Protein AF-A0A1I7FLK9-F1 (afdb_monomer_lite)

Radius of gyration: 22.15 Å; chains: 1; bounding box: 63×25×62 Å

Secondary structure (DSSP, 8-state):
---------PPP---------PPEEEEEESS-B---SPPPTTS-TTS---BPTT-EEEEEHHHHHHHHHTTSEEE--TT--

pLDDT: mean 75.59, std 15.98, range [40.31, 93.31]

Sequence (81 aa):
MAENPNPNPAPKPTDKPAAVPAATVLVVMERDYWPKGPRPADLPEDQEYRVRAGESAELGVDEAMDVVEAGIGRRDRAKVA

Structure (mmCIF, N/CA/C/O backbone):
data_AF-A0A1I7FLK9-F1
#
_entry.id   AF-A0A1I7FLK9-F1
#
loop_
_atom_site.group_PDB
_atom_site.id
_atom_site.type_symbol
_atom_site.label_atom_id
_atom_site.label_alt_id
_atom_site.label_comp_id
_atom_site.label_asym_id
_atom_site.label_entity_id
_atom_site.label_seq_id
_atom_site.pdbx_PDB_ins_code
_atom_site.Cartn_x
_atom_site.Cartn_y
_atom_site.Cartn_z
_atom_site.occupancy
_atom_site.B_iso_or_equiv
_atom_site.auth_seq_id
_atom_site.auth_comp_id
_atom_site.auth_asym_id
_atom_site.auth_atom_id
_atom_site.pdbx_PDB_model_num
ATOM 1 N N . MET A 1 1 ? 51.828 4.113 -45.422 1.00 45.62 1 MET A N 1
ATOM 2 C CA . MET A 1 1 ? 50.977 3.215 -44.616 1.00 45.62 1 MET A CA 1
ATOM 3 C C . MET A 1 1 ? 50.853 3.885 -43.260 1.00 45.62 1 MET A C 1
ATOM 5 O O . MET A 1 1 ? 51.878 4.075 -42.623 1.00 45.62 1 MET A O 1
ATOM 9 N N . ALA A 1 2 ? 49.678 4.410 -42.917 1.00 51.28 2 ALA A N 1
ATOM 10 C CA . ALA A 1 2 ? 49.458 5.162 -41.684 1.00 51.28 2 ALA A CA 1
ATOM 11 C C . ALA A 1 2 ? 48.500 4.358 -40.806 1.00 51.28 2 ALA A C 1
ATOM 13 O O . ALA A 1 2 ? 47.321 4.257 -41.132 1.00 51.28 2 ALA A O 1
ATOM 14 N N . GLU A 1 3 ? 49.008 3.778 -39.725 1.00 53.84 3 GLU A N 1
ATOM 15 C CA . GLU A 1 3 ? 48.175 3.212 -38.668 1.00 53.84 3 GLU A CA 1
ATOM 16 C C . GLU A 1 3 ? 48.300 4.122 -37.451 1.00 53.84 3 GLU A C 1
ATOM 18 O O . GLU A 1 3 ? 49.364 4.281 -36.859 1.00 53.84 3 GLU A O 1
ATOM 23 N N . ASN A 1 4 ? 47.199 4.803 -37.157 1.00 52.50 4 ASN A N 1
ATOM 24 C CA . ASN A 1 4 ? 47.034 5.690 -36.021 1.00 52.50 4 ASN A CA 1
ATOM 25 C C . ASN A 1 4 ? 46.501 4.832 -34.857 1.00 52.50 4 ASN A C 1
ATOM 27 O O . ASN A 1 4 ? 45.378 4.331 -34.974 1.00 52.50 4 ASN A O 1
ATOM 31 N N . PRO A 1 5 ? 47.248 4.593 -33.763 1.00 59.25 5 PRO A N 1
ATOM 32 C CA . PRO A 1 5 ? 46.721 3.822 -32.650 1.00 59.25 5 PRO A CA 1
ATOM 33 C C . PRO A 1 5 ? 45.817 4.743 -31.829 1.00 59.25 5 PRO A C 1
ATOM 35 O O . PRO A 1 5 ? 46.297 5.633 -31.136 1.00 59.25 5 PRO A O 1
ATOM 38 N N . ASN A 1 6 ? 44.503 4.556 -31.914 1.00 58.03 6 ASN A N 1
ATOM 39 C CA . ASN A 1 6 ? 43.567 5.181 -30.983 1.00 58.03 6 ASN A CA 1
ATOM 40 C C . ASN A 1 6 ? 43.351 4.223 -29.796 1.00 58.03 6 ASN A C 1
ATOM 42 O O . ASN A 1 6 ? 42.666 3.213 -29.976 1.00 58.03 6 ASN A O 1
ATOM 46 N N . PRO A 1 7 ? 43.906 4.469 -28.594 1.00 64.81 7 PRO A N 1
ATOM 47 C CA . PRO A 1 7 ? 43.629 3.645 -27.433 1.00 64.81 7 PRO A CA 1
ATOM 48 C C . PRO A 1 7 ? 42.393 4.210 -26.738 1.00 64.81 7 PRO A C 1
ATOM 50 O O . PRO A 1 7 ? 42.505 4.912 -25.739 1.00 64.81 7 PRO A O 1
ATOM 53 N N . ASN A 1 8 ? 41.203 3.916 -27.255 1.00 57.31 8 ASN A N 1
ATOM 54 C CA . ASN A 1 8 ? 39.999 4.112 -26.458 1.00 57.31 8 ASN A CA 1
ATOM 55 C C . ASN A 1 8 ? 39.471 2.735 -26.048 1.00 57.31 8 ASN A C 1
ATOM 57 O O . ASN A 1 8 ? 38.752 2.108 -26.830 1.00 57.31 8 ASN A O 1
ATOM 61 N N . PRO A 1 9 ? 39.845 2.202 -24.867 1.00 61.75 9 PRO A N 1
ATOM 62 C CA . PRO A 1 9 ? 39.138 1.056 -24.329 1.00 61.75 9 PRO A CA 1
ATOM 63 C C . PRO A 1 9 ? 37.718 1.527 -24.018 1.00 61.75 9 PRO A C 1
ATOM 65 O O . PRO A 1 9 ? 37.497 2.300 -23.087 1.00 61.75 9 PRO A O 1
ATOM 68 N N . ALA A 1 10 ? 36.756 1.096 -24.834 1.00 61.84 10 ALA A N 1
ATOM 69 C CA . ALA A 1 10 ? 35.349 1.296 -24.537 1.00 61.84 10 ALA A CA 1
ATOM 70 C C . ALA A 1 10 ? 35.085 0.788 -23.106 1.00 61.84 10 ALA A C 1
ATOM 72 O O . ALA A 1 10 ? 35.459 -0.354 -22.801 1.00 61.84 10 ALA A O 1
ATOM 73 N N . PRO A 1 11 ? 34.483 1.592 -22.212 1.00 59.16 11 PRO A N 1
ATOM 74 C CA . PRO A 1 11 ? 34.049 1.072 -20.930 1.00 59.16 11 PRO A CA 1
ATOM 75 C C . PRO A 1 11 ? 33.039 -0.037 -21.224 1.00 59.16 11 PRO A C 1
ATOM 77 O O . PRO A 1 11 ? 32.020 0.197 -21.872 1.00 59.16 11 PRO A O 1
ATOM 80 N N . LYS A 1 12 ? 33.349 -1.268 -20.804 1.00 58.88 1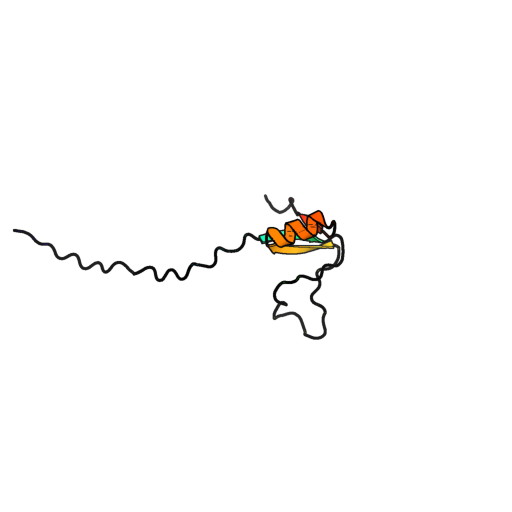2 LYS A N 1
ATOM 81 C CA . LYS A 1 12 ? 32.376 -2.362 -20.828 1.00 58.88 12 LYS A CA 1
ATOM 82 C C . LYS A 1 12 ? 31.180 -1.896 -19.996 1.00 58.88 12 LYS A C 1
ATOM 84 O O . LYS A 1 12 ? 31.385 -1.606 -18.814 1.00 58.88 12 LYS A O 1
ATOM 89 N N . PRO A 1 13 ? 29.961 -1.817 -20.550 1.00 54.25 13 PRO A N 1
ATOM 90 C CA . PRO A 1 13 ? 28.799 -1.648 -19.709 1.00 54.25 13 PRO A CA 1
ATOM 91 C C . PRO A 1 13 ? 28.639 -2.968 -18.959 1.00 54.25 13 PRO A C 1
ATOM 93 O O . PRO A 1 13 ? 28.187 -3.970 -19.512 1.00 54.25 13 PRO A O 1
ATOM 96 N N . THR A 1 14 ? 29.064 -3.000 -17.699 1.00 59.16 14 THR A N 1
ATOM 97 C CA . THR A 1 14 ? 28.595 -4.010 -16.751 1.00 59.16 14 THR A CA 1
ATOM 98 C C . THR A 1 14 ? 27.150 -3.655 -16.419 1.00 59.16 14 THR A C 1
ATOM 100 O O . THR A 1 14 ? 26.839 -3.224 -15.312 1.00 59.16 14 THR A O 1
ATOM 103 N N . ASP A 1 15 ? 26.269 -3.785 -17.407 1.00 49.56 15 ASP A N 1
ATOM 104 C CA . ASP A 1 15 ? 24.834 -3.680 -17.213 1.00 49.56 15 ASP A CA 1
ATOM 105 C C . ASP A 1 15 ? 24.389 -5.026 -16.635 1.00 49.56 15 ASP A C 1
ATOM 107 O O . ASP A 1 15 ? 23.892 -5.926 -17.309 1.00 49.56 15 ASP A O 1
ATOM 111 N N . LYS A 1 16 ? 24.637 -5.200 -15.330 1.00 50.44 16 LYS A N 1
ATOM 112 C CA . LYS A 1 16 ? 23.645 -5.902 -14.514 1.00 50.44 16 LYS A CA 1
ATOM 113 C C . LYS A 1 16 ? 22.340 -5.207 -14.887 1.00 50.44 16 LYS A C 1
ATOM 115 O O . LYS A 1 16 ? 22.357 -3.986 -14.737 1.00 50.44 16 LYS A O 1
ATOM 120 N N . PRO A 1 17 ? 21.296 -5.899 -15.389 1.00 47.19 17 PRO A N 1
ATOM 121 C CA . PRO A 1 17 ? 20.092 -5.211 -15.820 1.00 47.19 17 PRO A CA 1
ATOM 122 C C . PRO A 1 17 ? 19.702 -4.297 -14.672 1.00 47.19 17 PRO A C 1
ATOM 124 O O . PRO A 1 17 ? 19.443 -4.785 -13.564 1.00 47.19 17 PRO A O 1
ATOM 127 N N . ALA A 1 18 ? 19.817 -2.983 -14.892 1.00 47.78 18 ALA A N 1
ATOM 128 C CA . ALA A 1 18 ? 19.298 -2.009 -13.958 1.00 47.78 18 ALA A CA 1
ATOM 129 C C . ALA A 1 18 ? 17.850 -2.439 -13.813 1.00 47.78 18 ALA A C 1
ATOM 131 O O . ALA A 1 18 ? 17.136 -2.442 -14.816 1.00 47.78 18 ALA A O 1
ATOM 132 N N . ALA A 1 19 ? 17.489 -2.980 -12.642 1.00 50.12 19 ALA A N 1
ATOM 133 C CA . ALA A 1 19 ? 16.152 -3.485 -12.396 1.00 50.12 19 ALA A CA 1
ATOM 134 C C . ALA A 1 19 ? 15.235 -2.362 -12.847 1.00 50.12 19 ALA A C 1
ATOM 136 O O . ALA A 1 19 ? 15.286 -1.278 -12.262 1.00 50.12 19 ALA A O 1
ATOM 137 N N . VAL A 1 20 ? 14.561 -2.574 -13.983 1.00 51.69 20 VAL A N 1
ATOM 138 C CA . VAL A 1 20 ? 13.739 -1.548 -14.615 1.00 51.69 20 VAL A CA 1
ATOM 139 C C . VAL A 1 20 ? 12.846 -1.087 -13.480 1.00 51.69 20 VAL A C 1
ATOM 141 O O . VAL A 1 20 ? 12.217 -1.968 -12.885 1.00 51.69 20 VAL A O 1
ATOM 144 N N . PRO A 1 21 ? 12.894 0.191 -13.055 1.00 52.59 21 PRO A N 1
ATOM 145 C CA . PRO A 1 21 ? 12.137 0.603 -11.889 1.00 52.59 21 PRO A CA 1
ATOM 146 C C . PRO A 1 21 ? 10.701 0.206 -12.188 1.00 52.59 21 PRO A C 1
ATOM 148 O O . PRO A 1 21 ? 10.133 0.667 -13.181 1.00 52.59 21 PRO A O 1
ATOM 151 N N . ALA A 1 22 ? 10.177 -0.759 -11.427 1.00 62.69 22 ALA A N 1
ATOM 152 C CA . ALA A 1 22 ? 8.813 -1.211 -11.606 1.00 62.69 22 ALA A CA 1
ATOM 153 C C . ALA A 1 22 ? 7.974 0.054 -11.486 1.00 62.69 22 ALA A C 1
ATOM 155 O O . ALA A 1 22 ? 8.071 0.742 -10.471 1.00 62.69 22 ALA A O 1
ATOM 156 N N . ALA A 1 23 ? 7.279 0.435 -12.559 1.00 73.75 23 ALA A N 1
ATOM 157 C CA . ALA A 1 23 ? 6.545 1.686 -12.563 1.00 73.75 23 ALA A CA 1
ATOM 158 C C . ALA A 1 23 ? 5.594 1.665 -11.359 1.00 73.75 23 ALA A C 1
ATOM 160 O O . ALA A 1 23 ? 4.781 0.749 -11.214 1.00 73.75 23 ALA A O 1
ATOM 161 N N . THR A 1 24 ? 5.756 2.617 -10.448 1.00 80.12 24 THR A N 1
ATOM 162 C CA . THR A 1 24 ? 4.862 2.765 -9.308 1.00 80.12 24 THR A CA 1
ATOM 163 C C . THR A 1 24 ? 3.779 3.775 -9.651 1.00 80.12 24 THR A C 1
ATOM 165 O O . THR A 1 24 ? 3.941 4.660 -10.494 1.00 80.12 24 THR A O 1
ATOM 168 N N . VAL A 1 25 ? 2.625 3.610 -9.026 1.00 85.94 25 VAL A N 1
ATOM 169 C CA . VAL A 1 25 ? 1.456 4.469 -9.163 1.00 85.94 25 VAL A CA 1
ATOM 170 C C . VAL A 1 25 ? 0.959 4.817 -7.775 1.00 85.94 25 VAL A C 1
ATOM 172 O O . VAL A 1 25 ? 0.874 3.965 -6.890 1.00 85.94 25 VAL A O 1
ATOM 175 N N . LEU A 1 26 ? 0.610 6.087 -7.604 1.00 88.06 26 LEU A N 1
ATOM 176 C CA . LEU A 1 26 ? 0.038 6.580 -6.367 1.00 88.06 26 LEU A CA 1
ATOM 177 C C . LEU A 1 26 ? -1.440 6.184 -6.288 1.00 88.06 26 LEU A C 1
ATOM 179 O O . LEU A 1 26 ? -2.239 6.488 -7.182 1.00 88.06 26 LEU A O 1
ATOM 183 N N . VAL A 1 27 ? -1.807 5.512 -5.205 1.00 90.19 27 VAL A N 1
ATOM 184 C CA . VAL A 1 27 ? -3.176 5.081 -4.918 1.00 90.19 27 VAL A CA 1
ATOM 185 C C . VAL A 1 27 ? -3.590 5.663 -3.576 1.00 90.19 27 VAL A C 1
ATOM 187 O O . VAL A 1 27 ? -2.881 5.497 -2.588 1.00 90.19 27 VAL A O 1
ATOM 190 N N . VAL A 1 28 ? -4.733 6.347 -3.533 1.00 91.81 28 VAL A N 1
ATOM 191 C CA . VAL A 1 28 ? -5.379 6.755 -2.280 1.00 91.81 28 VAL A CA 1
ATOM 192 C C . VAL A 1 28 ? -6.191 5.580 -1.767 1.00 91.81 28 VAL A C 1
ATOM 194 O O . VAL A 1 28 ? -7.103 5.118 -2.452 1.00 91.81 28 VAL A O 1
ATOM 197 N N . MET A 1 29 ? -5.876 5.103 -0.571 1.00 93.31 29 MET A N 1
ATOM 198 C CA . MET A 1 29 ? -6.622 4.028 0.065 1.00 93.31 29 MET A CA 1
ATOM 199 C C . MET A 1 29 ? -7.976 4.544 0.544 1.00 93.31 29 MET A C 1
ATOM 201 O O . MET A 1 29 ? -8.065 5.583 1.188 1.00 93.31 29 MET A O 1
ATOM 205 N N . GLU A 1 30 ? -9.048 3.823 0.243 1.00 92.31 30 GLU A N 1
ATOM 206 C CA . GLU A 1 30 ? -10.389 4.073 0.787 1.00 92.31 30 GLU A CA 1
ATOM 207 C C . GLU A 1 30 ? -10.660 3.200 2.022 1.00 92.31 30 GLU A C 1
ATOM 209 O O . GLU A 1 30 ? -11.558 3.488 2.813 1.00 92.31 30 GLU A O 1
ATOM 214 N N . ARG A 1 31 ? -9.861 2.145 2.215 1.00 91.00 31 ARG A N 1
ATOM 215 C CA . ARG A 1 31 ? -9.913 1.212 3.346 1.00 91.00 31 ARG A CA 1
ATOM 216 C C . ARG A 1 31 ? -8.502 0.921 3.843 1.00 91.00 31 ARG A C 1
ATOM 218 O O . ARG A 1 31 ? -7.546 1.085 3.096 1.00 91.00 31 ARG A O 1
ATOM 225 N N . ASP A 1 32 ? -8.382 0.454 5.083 1.00 91.19 32 ASP A N 1
ATOM 226 C CA . ASP A 1 32 ? -7.096 -0.022 5.593 1.00 91.19 32 ASP A CA 1
ATOM 227 C C . ASP A 1 32 ? -6.559 -1.142 4.688 1.00 91.19 32 ASP A C 1
ATOM 229 O O . ASP A 1 32 ? -7.257 -2.120 4.398 1.00 91.19 32 ASP A O 1
ATOM 233 N N . TYR A 1 33 ? -5.324 -0.968 4.225 1.00 89.56 33 TYR A N 1
ATOM 234 C CA . TYR A 1 33 ? -4.636 -1.871 3.314 1.00 89.56 33 TYR A CA 1
ATOM 235 C C . TYR A 1 33 ? -3.337 -2.365 3.944 1.00 89.56 33 TYR A C 1
ATOM 237 O O . TYR A 1 33 ? -2.595 -1.583 4.530 1.00 89.56 33 TYR A O 1
ATOM 245 N N . TRP A 1 34 ? -3.045 -3.654 3.791 1.00 89.06 34 TRP A N 1
ATOM 246 C CA . TRP A 1 34 ? -1.804 -4.279 4.249 1.00 89.06 34 TRP A CA 1
ATOM 247 C C . TRP A 1 34 ? -0.942 -4.597 3.030 1.00 89.06 34 TRP A C 1
ATOM 249 O O . TRP A 1 34 ? -1.221 -5.590 2.348 1.00 89.06 34 TRP A O 1
ATOM 259 N N . PRO A 1 35 ? 0.069 -3.763 2.722 1.00 81.81 35 PRO A N 1
ATOM 260 C CA . PRO A 1 35 ? 0.901 -3.985 1.552 1.00 81.81 35 PRO A CA 1
ATOM 261 C C . PRO A 1 35 ? 1.675 -5.292 1.683 1.00 81.81 35 PRO A C 1
ATOM 263 O O . PRO A 1 35 ? 2.153 -5.650 2.762 1.00 81.81 35 PRO A O 1
ATOM 266 N N . LYS A 1 36 ? 1.824 -6.001 0.561 1.00 76.81 36 LYS A N 1
ATOM 267 C CA . LYS A 1 36 ? 2.608 -7.250 0.511 1.00 76.81 36 LYS A CA 1
ATOM 268 C C . LYS A 1 36 ? 4.104 -6.995 0.314 1.00 76.81 36 LYS A C 1
ATOM 270 O O . LYS A 1 36 ? 4.897 -7.935 0.338 1.00 76.81 36 LYS A O 1
ATOM 275 N N . GLY A 1 37 ? 4.468 -5.738 0.074 1.00 73.56 37 GLY A N 1
ATOM 276 C CA . GLY A 1 37 ? 5.837 -5.293 -0.126 1.00 73.56 37 GLY A CA 1
ATOM 277 C C . GLY A 1 37 ? 6.715 -5.401 1.125 1.00 73.56 37 GLY A C 1
ATOM 278 O O . GLY A 1 37 ? 6.249 -5.752 2.214 1.00 73.56 37 GLY A O 1
ATOM 279 N N . PRO A 1 38 ? 8.014 -5.093 0.981 1.00 76.25 38 PRO A N 1
ATOM 280 C CA . PRO A 1 38 ? 8.919 -5.058 2.113 1.00 76.25 38 PRO A CA 1
ATOM 281 C C . PRO A 1 38 ? 8.445 -4.015 3.126 1.00 76.25 38 PRO A C 1
ATOM 283 O O . PRO A 1 38 ? 8.171 -2.865 2.782 1.00 76.25 38 PRO A O 1
ATOM 286 N N . ARG A 1 39 ? 8.386 -4.424 4.394 1.00 79.06 39 ARG A N 1
ATOM 287 C CA . ARG A 1 39 ? 8.134 -3.513 5.507 1.00 79.06 39 ARG A CA 1
ATOM 288 C C . ARG A 1 39 ? 9.184 -2.385 5.497 1.00 79.06 39 ARG A C 1
ATOM 290 O O . ARG A 1 39 ? 10.372 -2.690 5.374 1.00 79.06 39 ARG A O 1
ATOM 297 N N . PRO A 1 40 ? 8.786 -1.111 5.664 1.00 79.50 40 PRO A N 1
ATOM 298 C CA . PRO A 1 40 ? 9.727 -0.003 5.767 1.00 79.50 40 PRO A CA 1
ATOM 299 C C . PRO A 1 40 ? 10.684 -0.209 6.942 1.00 79.50 40 PRO A C 1
ATOM 301 O O . PRO A 1 40 ? 10.244 -0.560 8.037 1.00 79.50 40 PRO A O 1
ATOM 304 N N . ALA A 1 41 ? 11.978 0.036 6.729 1.00 79.94 41 ALA A N 1
ATOM 305 C CA . ALA A 1 41 ? 12.995 -0.111 7.774 1.00 79.94 41 ALA A CA 1
ATOM 306 C C . ALA A 1 41 ? 12.770 0.852 8.955 1.00 79.94 41 ALA A C 1
ATOM 308 O O . ALA A 1 41 ? 13.124 0.533 10.085 1.00 79.94 41 ALA A O 1
ATOM 309 N N . ASP A 1 42 ? 12.139 1.998 8.692 1.00 81.94 42 ASP A N 1
ATOM 310 C CA . ASP A 1 42 ? 11.825 3.018 9.694 1.00 81.94 42 ASP A CA 1
ATOM 311 C C . ASP A 1 42 ? 10.551 2.711 10.502 1.00 81.94 42 ASP A C 1
ATOM 313 O O . ASP A 1 42 ? 10.221 3.451 11.429 1.00 81.94 42 ASP A O 1
ATOM 317 N N . LEU A 1 43 ? 9.809 1.645 10.166 1.00 82.62 43 LEU A N 1
ATOM 318 C CA . LEU A 1 43 ? 8.575 1.286 10.865 1.00 82.62 43 LEU A CA 1
ATOM 319 C C . LEU A 1 43 ? 8.883 0.426 12.112 1.00 82.62 43 LEU A C 1
ATOM 321 O O . LEU A 1 43 ? 9.274 -0.736 11.944 1.00 82.62 43 LEU A O 1
ATOM 325 N N . PRO A 1 44 ? 8.628 0.921 13.344 1.00 85.38 44 PRO A N 1
ATOM 326 C CA . PRO A 1 44 ? 8.920 0.206 14.595 1.00 85.38 44 PRO A CA 1
ATOM 327 C C . PRO A 1 44 ? 8.258 -1.168 14.638 1.00 85.38 44 PRO A C 1
ATOM 329 O O . PRO A 1 44 ? 7.098 -1.253 14.256 1.00 85.38 44 PRO A O 1
ATOM 332 N N . GLU A 1 45 ? 8.944 -2.229 15.082 1.00 83.25 45 GLU A N 1
ATOM 333 C CA . GLU A 1 45 ? 8.452 -3.625 15.026 1.00 83.25 45 GLU A CA 1
ATOM 334 C C . GLU A 1 45 ? 7.089 -3.849 15.703 1.00 83.25 45 GLU A C 1
ATOM 336 O O . GLU A 1 45 ? 6.320 -4.701 15.261 1.00 83.25 45 GLU A O 1
ATOM 341 N N . ASP A 1 46 ? 6.763 -3.056 16.725 1.00 87.38 46 ASP A N 1
ATOM 342 C CA . ASP A 1 46 ? 5.484 -3.071 17.442 1.00 87.38 46 ASP A CA 1
ATOM 343 C C . ASP A 1 46 ? 4.311 -2.493 16.633 1.00 87.38 46 ASP A C 1
ATOM 345 O O . ASP A 1 46 ? 3.150 -2.675 17.002 1.00 87.38 46 ASP A O 1
ATOM 349 N N . GLN A 1 47 ? 4.591 -1.819 15.518 1.00 83.19 47 GLN A N 1
ATOM 350 C CA . GLN A 1 47 ? 3.569 -1.289 14.626 1.00 83.19 47 GLN A CA 1
ATOM 351 C C . GLN A 1 47 ? 3.217 -2.262 13.504 1.00 83.19 47 GLN A C 1
ATOM 353 O O . GLN A 1 47 ? 4.020 -3.072 13.043 1.00 83.19 47 GLN A O 1
ATOM 358 N N . GLU A 1 48 ? 1.988 -2.166 13.021 1.00 84.88 48 GLU A N 1
ATOM 359 C CA . GLU A 1 48 ? 1.521 -2.964 11.897 1.00 84.88 48 GLU A CA 1
ATOM 360 C C . GLU A 1 48 ? 1.825 -2.240 10.582 1.00 84.88 48 GLU A C 1
ATOM 362 O O . GLU A 1 48 ? 1.550 -1.044 10.455 1.00 84.88 48 GLU A O 1
ATOM 367 N N . TYR A 1 49 ? 2.388 -2.949 9.596 1.00 87.62 49 TYR A N 1
ATOM 368 C CA . TYR A 1 49 ? 2.608 -2.378 8.267 1.00 87.62 49 TYR A CA 1
ATOM 369 C C . TYR A 1 49 ? 1.281 -2.312 7.514 1.00 87.62 49 TYR A C 1
ATOM 371 O O . TYR A 1 49 ? 0.871 -3.262 6.848 1.00 87.62 49 TYR A O 1
ATOM 379 N N . ARG A 1 50 ? 0.600 -1.178 7.672 1.00 88.69 50 ARG A N 1
ATOM 380 C CA . ARG A 1 50 ? -0.665 -0.874 7.012 1.00 88.69 50 ARG A CA 1
ATOM 381 C C . ARG A 1 50 ? -0.692 0.563 6.515 1.00 88.69 50 ARG A C 1
ATOM 383 O O . ARG A 1 50 ? -0.138 1.455 7.151 1.00 88.69 50 ARG A O 1
ATOM 390 N N . VAL A 1 51 ? -1.387 0.770 5.410 1.00 89.12 51 VAL A N 1
ATOM 391 C CA . VAL A 1 51 ? -1.752 2.078 4.871 1.00 89.12 51 VAL A CA 1
ATOM 392 C C . VAL A 1 51 ? -3.198 2.318 5.272 1.00 89.12 51 VAL A C 1
ATOM 394 O O . VAL A 1 51 ? -4.063 1.499 4.952 1.00 89.12 51 VAL A O 1
ATOM 397 N N . ARG A 1 52 ? -3.474 3.386 6.021 1.00 89.75 52 ARG A N 1
ATOM 398 C CA . ARG A 1 52 ? -4.833 3.628 6.514 1.00 89.75 52 ARG A CA 1
ATOM 399 C C . ARG A 1 52 ? -5.734 4.181 5.421 1.00 89.75 52 ARG A C 1
ATOM 401 O O . ARG A 1 52 ? -5.275 4.817 4.472 1.00 89.75 52 ARG A O 1
ATOM 408 N N . ALA A 1 53 ? -7.039 4.004 5.602 1.00 90.69 53 ALA A N 1
ATOM 409 C CA . ALA A 1 53 ? -8.030 4.699 4.787 1.00 90.69 53 ALA A CA 1
ATOM 410 C C . ALA A 1 53 ? -7.785 6.224 4.794 1.00 90.69 53 ALA A C 1
ATOM 412 O O . ALA A 1 53 ? -7.660 6.845 5.850 1.00 90.69 53 ALA A O 1
ATOM 413 N N . GLY A 1 54 ? -7.736 6.826 3.609 1.00 88.56 54 GLY A N 1
ATOM 414 C CA . GLY A 1 54 ? -7.432 8.236 3.374 1.00 88.56 54 GLY A CA 1
ATOM 415 C C . GLY A 1 54 ? -5.954 8.534 3.108 1.00 88.56 54 GLY A C 1
ATOM 416 O O . GLY A 1 54 ? -5.649 9.621 2.617 1.00 88.56 54 GLY A O 1
ATOM 417 N N . GLU A 1 55 ? -5.041 7.598 3.379 1.00 89.19 55 GLU A N 1
ATOM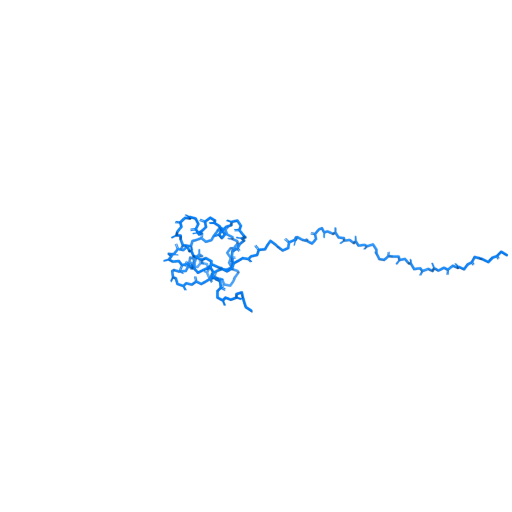 418 C CA . GLU A 1 55 ? -3.622 7.755 3.053 1.00 89.19 55 GLU A CA 1
ATOM 419 C C . GLU A 1 55 ? -3.327 7.336 1.611 1.00 89.19 55 GLU A C 1
ATOM 421 O O . GLU A 1 55 ? -3.997 6.482 1.028 1.00 89.19 55 GLU A O 1
ATOM 426 N N . SER A 1 56 ? -2.301 7.947 1.020 1.00 87.50 56 SER A N 1
ATOM 427 C CA . SER A 1 56 ? -1.803 7.569 -0.300 1.00 87.50 56 SER A CA 1
ATOM 428 C C . SER A 1 56 ? -0.577 6.673 -0.177 1.00 87.50 56 SER A C 1
ATOM 430 O O . SER A 1 56 ? 0.348 7.023 0.555 1.00 87.50 56 SER A O 1
ATOM 432 N N . ALA A 1 57 ? -0.528 5.588 -0.945 1.00 85.75 57 ALA A N 1
ATOM 433 C CA . ALA A 1 57 ? 0.652 4.739 -1.065 1.00 85.75 57 ALA A CA 1
ATOM 434 C C . ALA A 1 57 ? 1.111 4.626 -2.519 1.00 85.75 57 ALA A C 1
ATOM 436 O O . ALA A 1 57 ? 0.298 4.590 -3.445 1.00 85.75 57 ALA A O 1
ATOM 437 N N . GLU A 1 58 ? 2.425 4.567 -2.707 1.00 86.69 58 GLU A N 1
ATOM 438 C CA . GLU A 1 58 ? 3.037 4.234 -3.988 1.00 86.69 58 GLU A CA 1
ATOM 439 C C . GLU A 1 58 ? 3.120 2.714 -4.104 1.00 86.69 58 GLU A C 1
ATOM 441 O O . GLU A 1 58 ? 3.853 2.063 -3.362 1.00 86.69 58 GLU A O 1
ATOM 446 N N . LEU A 1 59 ? 2.341 2.152 -5.023 1.00 85.38 59 LEU A N 1
ATOM 447 C CA . LEU A 1 59 ? 2.281 0.715 -5.275 1.00 85.38 59 LEU A CA 1
ATOM 448 C C . LEU A 1 59 ? 2.791 0.415 -6.680 1.00 85.38 59 LEU A C 1
ATOM 450 O O . LEU A 1 59 ? 2.683 1.260 -7.568 1.00 85.38 59 LEU A O 1
ATOM 454 N 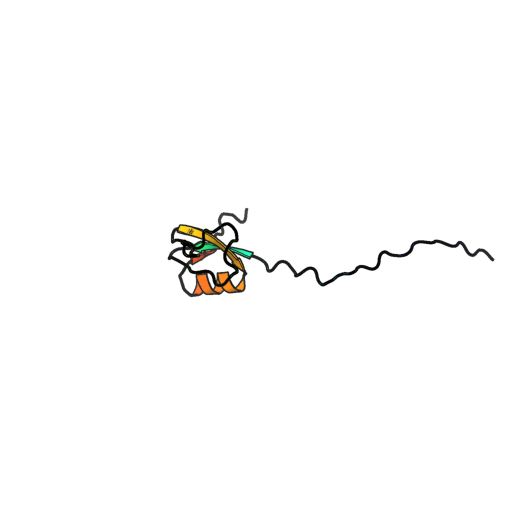N . GLY A 1 60 ? 3.319 -0.787 -6.912 1.00 85.62 60 GLY A N 1
ATOM 455 C CA . GLY A 1 60 ? 3.611 -1.235 -8.278 1.00 85.62 60 GLY A CA 1
ATOM 456 C C . GLY A 1 60 ? 2.340 -1.245 -9.134 1.00 85.62 60 GLY A C 1
ATOM 457 O O . GLY A 1 60 ? 1.245 -1.389 -8.593 1.00 85.62 60 GLY A O 1
ATOM 458 N N . VAL A 1 61 ? 2.456 -1.090 -10.460 1.00 85.56 61 VAL A N 1
ATOM 459 C CA . VAL A 1 61 ? 1.278 -1.058 -11.355 1.00 85.56 61 VAL A CA 1
ATOM 460 C C . VAL A 1 61 ? 0.316 -2.218 -11.107 1.00 85.56 61 VAL A C 1
ATOM 462 O O . VAL A 1 61 ? -0.881 -1.964 -11.000 1.00 85.56 61 VAL A O 1
ATOM 465 N N . ASP A 1 62 ? 0.824 -3.446 -11.001 1.00 86.44 62 ASP A N 1
ATOM 466 C CA . ASP A 1 62 ? -0.002 -4.641 -10.798 1.00 86.44 62 ASP A CA 1
ATOM 467 C C . ASP A 1 62 ? -0.753 -4.591 -9.457 1.00 86.44 62 ASP A C 1
ATOM 469 O O . ASP A 1 62 ? -1.974 -4.706 -9.423 1.00 86.44 62 ASP A O 1
ATOM 473 N N . GLU A 1 63 ? -0.047 -4.298 -8.360 1.00 87.12 63 GLU A N 1
ATOM 474 C CA . GLU A 1 63 ? -0.638 -4.196 -7.016 1.00 87.12 63 GLU A CA 1
ATOM 475 C C . GLU A 1 63 ? -1.635 -3.033 -6.917 1.00 87.12 63 GLU A C 1
ATOM 477 O O . GLU A 1 63 ? -2.688 -3.146 -6.294 1.00 87.12 63 GLU A O 1
ATOM 482 N N . ALA A 1 64 ? -1.350 -1.912 -7.578 1.00 87.31 64 ALA A N 1
ATOM 483 C CA . ALA A 1 64 ? -2.272 -0.790 -7.655 1.00 87.31 64 ALA A CA 1
ATOM 484 C C . ALA A 1 64 ? -3.547 -1.132 -8.429 1.00 87.31 64 ALA A C 1
ATOM 486 O O . ALA A 1 64 ? -4.615 -0.653 -8.054 1.00 87.31 64 ALA A O 1
ATOM 487 N N . MET A 1 65 ? -3.453 -1.919 -9.505 1.00 88.38 65 MET A N 1
ATOM 488 C CA . MET A 1 65 ? -4.637 -2.394 -10.222 1.00 88.38 65 MET A CA 1
ATOM 489 C C . MET A 1 65 ? -5.454 -3.326 -9.329 1.00 88.38 65 MET A C 1
ATOM 491 O O . MET A 1 65 ? -6.641 -3.068 -9.173 1.00 88.38 65 MET A O 1
ATOM 495 N N . ASP A 1 66 ? -4.823 -4.288 -8.647 1.00 89.88 66 ASP A N 1
ATOM 496 C CA . ASP A 1 66 ? -5.501 -5.176 -7.690 1.00 89.88 66 ASP A CA 1
ATOM 497 C C . ASP A 1 66 ? -6.249 -4.384 -6.602 1.00 89.88 66 ASP A C 1
ATOM 499 O O . ASP A 1 66 ? -7.413 -4.651 -6.306 1.00 89.88 66 ASP A O 1
ATOM 503 N N . VAL A 1 67 ? -5.600 -3.375 -6.009 1.00 89.81 67 VAL A N 1
ATOM 504 C CA . VAL A 1 67 ? -6.195 -2.523 -4.963 1.00 89.81 67 VAL A CA 1
ATOM 505 C C . VAL A 1 67 ? -7.388 -1.723 -5.488 1.00 89.81 67 VAL A C 1
ATOM 507 O O . VAL A 1 67 ? -8.383 -1.559 -4.775 1.00 89.81 67 VAL A O 1
ATOM 510 N N . VAL A 1 68 ? -7.306 -1.230 -6.725 1.00 89.81 68 VAL A N 1
ATOM 511 C CA . VAL A 1 68 ? -8.388 -0.476 -7.368 1.00 89.81 68 VAL A CA 1
ATOM 512 C C . VAL A 1 68 ? -9.544 -1.387 -7.774 1.00 89.81 68 VAL A C 1
ATOM 514 O O . VAL A 1 68 ? -10.697 -1.061 -7.502 1.00 89.81 68 VAL A O 1
ATOM 517 N N . GLU A 1 69 ? -9.260 -2.542 -8.374 1.00 90.44 69 GLU A N 1
ATOM 518 C CA . GLU A 1 69 ? -10.269 -3.526 -8.780 1.00 90.44 69 GLU A CA 1
ATOM 519 C C . GLU A 1 69 ? -10.992 -4.136 -7.575 1.00 90.44 69 GLU A C 1
ATOM 521 O O . GLU A 1 69 ? -12.203 -4.354 -7.623 1.00 90.44 69 GLU A O 1
ATOM 526 N N . ALA A 1 70 ? -10.286 -4.336 -6.459 1.00 89.88 70 ALA A N 1
ATOM 527 C CA . ALA A 1 70 ? -10.877 -4.782 -5.201 1.00 89.88 70 ALA A CA 1
ATOM 528 C C . ALA A 1 70 ? -11.700 -3.693 -4.481 1.00 89.88 70 ALA A C 1
ATOM 530 O O . ALA A 1 70 ? -12.320 -3.983 -3.453 1.00 89.88 70 ALA A O 1
ATOM 531 N N . GLY A 1 71 ? -11.696 -2.444 -4.967 1.00 89.12 71 GLY A N 1
ATOM 532 C CA . GLY A 1 71 ? -12.360 -1.314 -4.309 1.00 89.12 71 GLY A CA 1
ATOM 533 C C . GLY A 1 71 ? -11.762 -0.976 -2.937 1.00 89.12 71 GLY A C 1
ATOM 534 O O . GLY A 1 71 ? -12.472 -0.531 -2.036 1.00 89.12 71 GLY A O 1
ATOM 535 N N . ILE A 1 72 ? -10.469 -1.256 -2.743 1.00 90.94 72 ILE A N 1
ATOM 536 C CA . ILE A 1 72 ? -9.722 -0.928 -1.520 1.00 90.94 72 ILE A CA 1
ATOM 537 C C . ILE A 1 72 ? -9.149 0.487 -1.616 1.00 90.94 72 ILE A C 1
ATOM 539 O O . ILE A 1 72 ? -9.056 1.184 -0.606 1.00 90.94 72 ILE A O 1
ATOM 543 N N . GLY A 1 73 ? -8.785 0.924 -2.820 1.00 91.38 73 GLY A N 1
ATOM 544 C CA . GLY A 1 73 ? -8.262 2.257 -3.081 1.00 91.38 73 GLY A CA 1
ATOM 545 C C . GLY A 1 73 ? -8.605 2.751 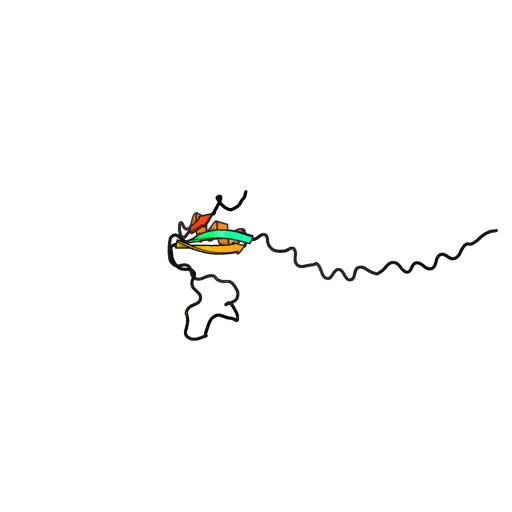-4.479 1.00 91.38 73 GLY A C 1
ATOM 546 O O . GLY A 1 73 ? -9.192 2.046 -5.293 1.00 91.38 73 GLY A O 1
ATOM 547 N N . ARG A 1 74 ? -8.220 3.987 -4.771 1.00 90.19 74 ARG A N 1
ATOM 548 C CA . ARG A 1 74 ? -8.415 4.637 -6.068 1.00 90.19 74 ARG A CA 1
ATOM 549 C C . ARG A 1 74 ? -7.115 5.268 -6.540 1.00 90.19 74 ARG A C 1
ATOM 551 O O . ARG A 1 74 ? -6.377 5.843 -5.743 1.00 90.19 74 ARG A O 1
ATOM 558 N N . ARG A 1 75 ? -6.829 5.205 -7.841 1.00 84.56 75 ARG A N 1
ATOM 559 C CA . ARG A 1 75 ? -5.664 5.898 -8.415 1.00 84.56 75 ARG A CA 1
ATOM 560 C C . ARG A 1 75 ? -5.778 7.404 -8.192 1.00 84.56 75 ARG A C 1
ATOM 562 O O . ARG A 1 75 ? -6.778 8.010 -8.585 1.00 84.56 75 ARG A O 1
ATOM 569 N N . ASP A 1 76 ? -4.739 8.004 -7.621 1.00 79.56 76 ASP A N 1
ATOM 570 C CA . ASP A 1 76 ? -4.660 9.455 -7.502 1.00 79.56 76 ASP A CA 1
ATOM 571 C C . ASP A 1 76 ? -4.256 10.054 -8.853 1.00 79.56 76 ASP A C 1
ATOM 573 O O . ASP A 1 76 ? -3.089 10.047 -9.239 1.00 79.56 76 ASP A O 1
ATOM 577 N N . ARG A 1 77 ? -5.233 10.552 -9.618 1.00 62.91 77 ARG A N 1
ATOM 578 C CA . ARG A 1 77 ? -4.957 11.288 -10.866 1.00 62.91 77 ARG A CA 1
ATOM 579 C C . ARG A 1 77 ? -4.551 12.745 -10.625 1.00 62.91 77 ARG A C 1
ATOM 581 O O . ARG A 1 77 ? -4.122 13.393 -11.571 1.00 62.91 77 ARG A O 1
ATOM 588 N N . ALA A 1 78 ? -4.697 13.262 -9.403 1.00 59.28 78 ALA A N 1
ATOM 589 C CA . ALA A 1 78 ? -4.481 14.675 -9.098 1.00 59.28 78 ALA A CA 1
ATOM 590 C C . ALA A 1 78 ? -2.994 15.073 -9.060 1.00 59.28 78 ALA A C 1
ATOM 592 O O . ALA A 1 78 ? -2.680 16.224 -9.348 1.00 59.28 78 ALA A O 1
ATOM 593 N N . LYS A 1 79 ? -2.077 14.139 -8.765 1.00 49.69 79 LYS A N 1
ATOM 594 C CA . LYS A 1 79 ? -0.621 14.379 -8.814 1.00 49.69 79 LYS A CA 1
ATOM 595 C C . LYS A 1 79 ? 0.051 14.123 -10.169 1.00 49.69 79 LYS A C 1
ATOM 597 O O . LYS A 1 79 ? 1.261 14.297 -10.274 1.00 49.69 79 LYS A O 1
ATO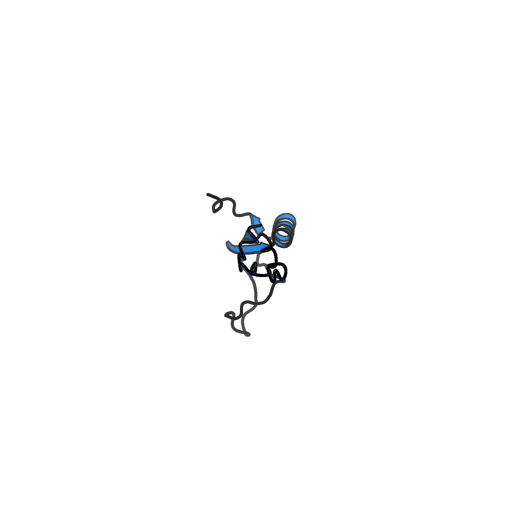M 602 N N . VAL A 1 80 ? -0.697 13.734 -11.203 1.00 43.72 80 VAL A N 1
ATOM 603 C CA . VAL A 1 80 ? -0.173 13.629 -12.576 1.00 43.72 80 VAL A CA 1
ATO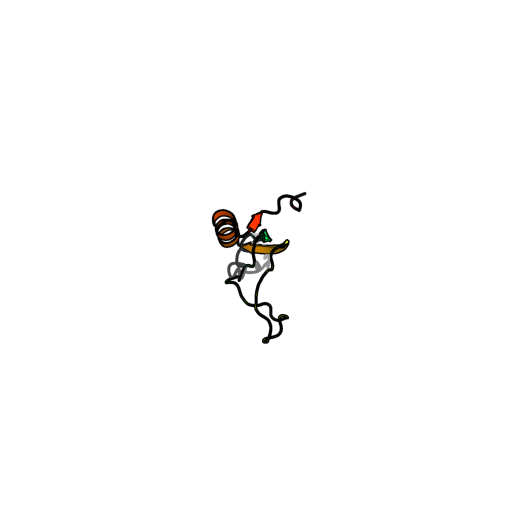M 604 C C . VAL A 1 80 ? -0.405 14.968 -13.286 1.00 43.72 80 VAL A C 1
ATOM 606 O O . VAL A 1 80 ? -1.270 15.072 -14.155 1.00 43.72 80 VAL A O 1
ATOM 609 N N . ALA A 1 81 ? 0.305 16.012 -12.854 1.00 40.31 81 ALA A N 1
ATOM 610 C CA . ALA A 1 81 ? 0.308 17.340 -13.471 1.00 40.31 81 ALA A CA 1
ATOM 611 C C . ALA A 1 81 ? 1.731 17.900 -13.516 1.00 40.31 81 ALA A C 1
ATOM 613 O O . ALA A 1 81 ? 2.443 17.758 -12.496 1.00 40.31 81 ALA A O 1
#

Foldseek 3Di:
DDDDDDPDPDPPPPCPPPPPPQDWFKWQFQAKAADPDDQDPPDPPPDGRIAHHRGIDTGGPVVRVVCVVVVGTGTDPPPVD